Protein AF-A0A6B3I0Q2-F1 (afdb_monomer_lite)

Radius of gyration: 14.6 Å; chains: 1; bounding box: 36×31×38 Å

Structure (mmCIF, N/CA/C/O backbone):
data_AF-A0A6B3I0Q2-F1
#
_entry.id   AF-A0A6B3I0Q2-F1
#
loop_
_atom_site.group_PDB
_atom_site.id
_atom_site.type_symbol
_atom_site.label_atom_id
_atom_site.label_alt_id
_atom_site.label_comp_id
_atom_site.label_asym_id
_atom_site.label_entity_id
_atom_site.label_seq_id
_atom_site.pdbx_PDB_ins_code
_atom_site.Cartn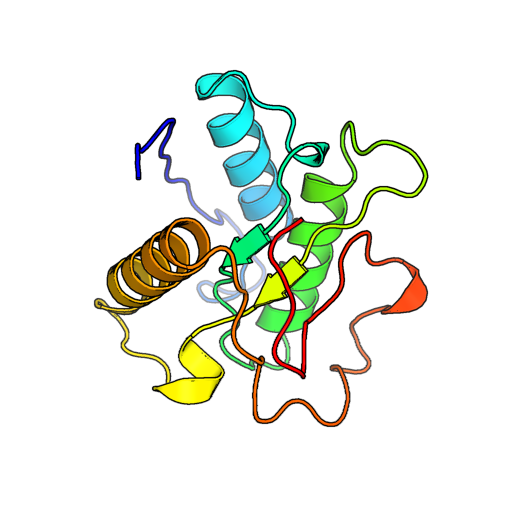_x
_atom_site.Cartn_y
_atom_site.Cartn_z
_atom_site.occupancy
_atom_site.B_iso_or_equiv
_atom_site.auth_seq_id
_atom_site.auth_comp_id
_atom_site.auth_asym_id
_atom_site.auth_atom_id
_atom_site.pdbx_PDB_model_num
ATOM 1 N N . ALA A 1 1 ? -17.294 -6.809 7.064 1.00 92.94 1 ALA A N 1
ATOM 2 C CA . ALA A 1 1 ? -16.770 -5.480 6.667 1.00 92.94 1 ALA A CA 1
ATOM 3 C C . ALA A 1 1 ? -17.781 -4.766 5.772 1.00 92.94 1 ALA A C 1
ATOM 5 O O . ALA A 1 1 ? -18.680 -5.427 5.264 1.00 92.94 1 ALA A O 1
ATOM 6 N N . VAL A 1 2 ? -17.640 -3.451 5.580 1.00 97.88 2 VAL A N 1
ATOM 7 C CA . VAL A 1 2 ? -18.492 -2.630 4.700 1.00 97.88 2 VAL A CA 1
ATOM 8 C C . VAL A 1 2 ? -17.598 -1.910 3.690 1.00 97.88 2 VAL A C 1
ATOM 10 O O . VAL A 1 2 ? -16.549 -1.397 4.072 1.00 97.88 2 VAL A O 1
ATOM 13 N N . ILE A 1 3 ? -17.998 -1.875 2.417 1.00 97.94 3 ILE A N 1
ATOM 14 C CA . ILE A 1 3 ? -17.309 -1.092 1.382 1.00 97.94 3 ILE A CA 1
ATOM 15 C C . ILE A 1 3 ? -17.882 0.327 1.414 1.00 97.94 3 ILE A C 1
ATOM 17 O O . ILE A 1 3 ? -19.045 0.523 1.075 1.00 97.94 3 ILE A O 1
ATOM 21 N N . LEU A 1 4 ? -17.073 1.300 1.839 1.00 97.94 4 LEU A N 1
ATOM 22 C CA . LEU A 1 4 ? -17.482 2.711 1.937 1.00 97.94 4 LEU A CA 1
ATOM 23 C C . LEU A 1 4 ? -17.296 3.483 0.622 1.00 97.94 4 LEU A C 1
ATOM 25 O O . LEU A 1 4 ? -17.959 4.487 0.400 1.00 97.94 4 LEU A O 1
ATOM 29 N N . GLY A 1 5 ? -16.415 3.005 -0.258 1.00 97.62 5 GLY A N 1
ATOM 30 C CA . GLY A 1 5 ? -16.153 3.604 -1.561 1.00 97.62 5 GLY A CA 1
ATOM 31 C C . GLY A 1 5 ? -15.294 2.691 -2.429 1.00 97.62 5 GLY A C 1
ATOM 32 O O . GLY A 1 5 ? -14.594 1.810 -1.929 1.00 97.62 5 GLY A O 1
ATOM 33 N N . SER A 1 6 ? -15.361 2.891 -3.741 1.00 98.19 6 SER A N 1
ATOM 34 C CA . SER A 1 6 ? -14.519 2.198 -4.717 1.00 98.19 6 SER A CA 1
ATOM 35 C C . SER A 1 6 ? -14.291 3.103 -5.920 1.00 98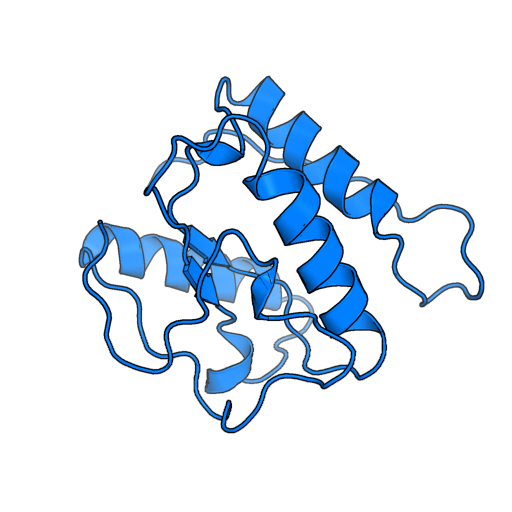.19 6 SER A C 1
ATOM 37 O O . SER A 1 6 ? -15.103 3.980 -6.205 1.00 98.19 6 SER A O 1
ATOM 39 N N . GLY A 1 7 ? -13.197 2.895 -6.641 1.00 98.25 7 GLY A N 1
ATOM 40 C CA . GLY A 1 7 ? -12.920 3.673 -7.834 1.00 98.25 7 GLY A CA 1
ATOM 41 C C . GLY A 1 7 ? -11.844 3.037 -8.687 1.00 98.25 7 GLY A C 1
ATOM 42 O O . GLY A 1 7 ? -11.047 2.228 -8.220 1.00 98.25 7 GLY A O 1
ATOM 43 N N . VAL A 1 8 ? -11.825 3.453 -9.947 1.00 98.56 8 VAL A N 1
ATOM 44 C CA . VAL A 1 8 ? -10.807 3.101 -10.934 1.00 98.56 8 VAL A CA 1
ATOM 45 C C . VAL A 1 8 ? -10.350 4.367 -11.655 1.00 98.56 8 VAL A C 1
ATOM 47 O O . VAL A 1 8 ? -11.079 5.364 -11.700 1.00 98.56 8 VAL A O 1
ATOM 50 N N . ASN A 1 9 ? -9.138 4.347 -12.195 1.00 98.50 9 ASN A N 1
ATOM 51 C CA . ASN A 1 9 ? -8.630 5.333 -13.145 1.00 98.50 9 ASN A CA 1
ATOM 52 C C . ASN A 1 9 ? -7.575 4.671 -14.052 1.00 98.50 9 ASN A C 1
ATOM 54 O O . ASN A 1 9 ? -7.539 3.446 -14.154 1.00 98.50 9 ASN A O 1
ATOM 58 N N . GLN A 1 10 ? -6.775 5.475 -14.752 1.00 98.06 10 GLN A N 1
ATOM 59 C CA . GLN A 1 10 ? -5.740 5.009 -15.668 1.00 98.06 10 GLN A CA 1
ATOM 60 C C . GLN A 1 10 ? -4.441 5.789 -15.478 1.00 98.06 10 GLN A C 1
ATOM 62 O O . GLN A 1 10 ? -4.478 6.974 -15.142 1.00 98.06 10 GLN A O 1
ATOM 67 N N . ASP A 1 11 ? -3.315 5.131 -15.757 1.00 97.94 11 ASP A N 1
ATOM 68 C CA . ASP A 1 11 ? -1.978 5.729 -15.656 1.00 97.94 11 ASP A CA 1
ATOM 69 C C . ASP A 1 11 ? -1.745 6.835 -16.701 1.00 97.94 11 ASP A C 1
ATOM 71 O O . ASP A 1 11 ? -0.956 7.757 -16.478 1.00 97.94 11 ASP A O 1
ATOM 75 N N . GLY A 1 12 ? -2.465 6.785 -17.826 1.00 96.75 12 GLY A N 1
ATOM 76 C CA . GLY A 1 12 ? -2.346 7.762 -18.905 1.00 96.75 12 GLY A CA 1
ATOM 77 C C . GLY A 1 12 ? -1.035 7.611 -19.679 1.00 96.75 12 GLY A C 1
ATOM 78 O O . GLY A 1 12 ? -0.628 6.501 -20.011 1.00 96.75 12 GLY A O 1
ATOM 79 N N . HIS A 1 13 ? -0.395 8.733 -20.017 1.00 95.94 13 HIS A N 1
ATOM 80 C CA . HIS A 1 13 ? 0.888 8.723 -20.719 1.00 95.94 13 HIS A CA 1
ATOM 81 C C . HIS A 1 13 ? 2.051 8.609 -19.726 1.00 95.94 13 HIS A C 1
ATOM 83 O O . HIS A 1 13 ? 2.247 9.492 -18.893 1.00 95.94 13 HIS A O 1
ATOM 89 N N . THR A 1 14 ? 2.839 7.543 -19.847 1.00 94.56 14 THR A N 1
ATOM 90 C CA . THR A 1 14 ? 4.047 7.289 -19.051 1.00 94.56 14 THR A CA 1
ATOM 91 C C . THR A 1 14 ? 5.218 6.921 -19.972 1.00 94.56 14 THR A C 1
ATOM 93 O O . THR A 1 14 ? 5.044 6.747 -21.179 1.00 94.56 14 THR A O 1
ATOM 96 N N . ASN A 1 15 ? 6.428 6.773 -19.419 1.00 90.25 15 ASN A N 1
ATOM 97 C CA . ASN A 1 15 ? 7.648 6.440 -20.180 1.00 90.25 15 ASN A CA 1
ATOM 98 C C . ASN A 1 15 ? 7.655 5.023 -20.799 1.00 90.25 15 ASN A C 1
ATOM 100 O O . ASN A 1 15 ? 8.646 4.605 -21.393 1.00 90.25 15 ASN A O 1
ATOM 104 N N . GLY A 1 16 ? 6.568 4.271 -20.654 1.00 93.31 16 GLY A N 1
ATOM 105 C CA . GLY A 1 16 ? 6.328 2.987 -21.295 1.00 93.31 16 GLY A CA 1
ATOM 106 C C . GLY A 1 16 ? 4.970 2.459 -20.852 1.00 93.31 16 GLY A C 1
ATOM 107 O O . GLY A 1 16 ? 4.590 2.670 -19.710 1.00 93.31 16 GLY A O 1
ATOM 108 N N . ILE A 1 17 ? 4.243 1.754 -21.721 1.00 93.94 17 ILE A N 1
ATOM 109 C CA . ILE A 1 17 ? 2.840 1.364 -21.465 1.00 93.94 17 ILE A CA 1
ATOM 110 C C . ILE A 1 17 ? 2.621 0.572 -20.159 1.00 93.94 17 ILE A C 1
ATOM 112 O O . ILE A 1 17 ? 1.523 0.574 -19.619 1.00 93.94 17 ILE A O 1
ATOM 116 N N . THR A 1 18 ? 3.659 -0.088 -19.638 1.00 93.06 18 THR A N 1
ATOM 117 C CA . THR A 1 18 ? 3.627 -0.856 -18.382 1.00 93.06 18 THR A CA 1
ATOM 118 C C . THR A 1 18 ? 4.267 -0.129 -17.194 1.00 93.06 18 THR A C 1
ATOM 120 O O . 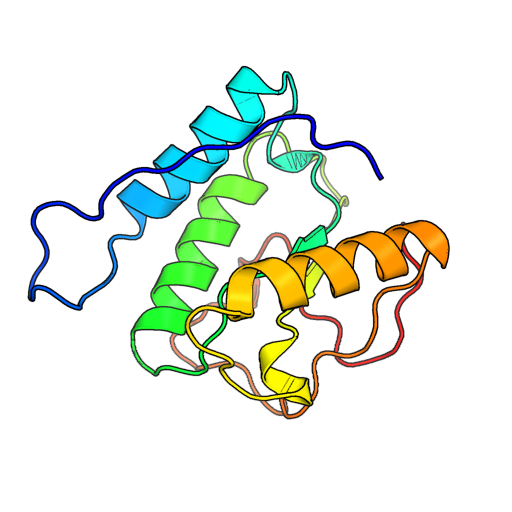THR A 1 18 ? 4.405 -0.719 -16.125 1.00 93.06 18 THR A O 1
ATOM 123 N N . VAL A 1 19 ? 4.743 1.106 -17.375 1.00 94.50 19 VAL A N 1
ATOM 124 C CA . VAL A 1 19 ? 5.367 1.902 -16.311 1.00 94.50 19 VAL A CA 1
ATOM 125 C C . VAL A 1 19 ? 4.258 2.593 -15.513 1.00 94.50 19 VAL A C 1
ATOM 127 O O . VAL A 1 19 ? 3.517 3.379 -16.109 1.00 94.50 19 VAL A O 1
ATOM 130 N N . PRO A 1 20 ? 4.147 2.343 -14.194 1.00 96.75 20 PRO A N 1
ATOM 131 C CA . PRO A 1 20 ? 3.066 2.888 -13.377 1.00 96.75 20 PRO A CA 1
ATOM 132 C C . PRO A 1 20 ? 3.202 4.400 -13.165 1.00 96.75 20 PRO A C 1
ATOM 134 O O . PRO A 1 20 ? 4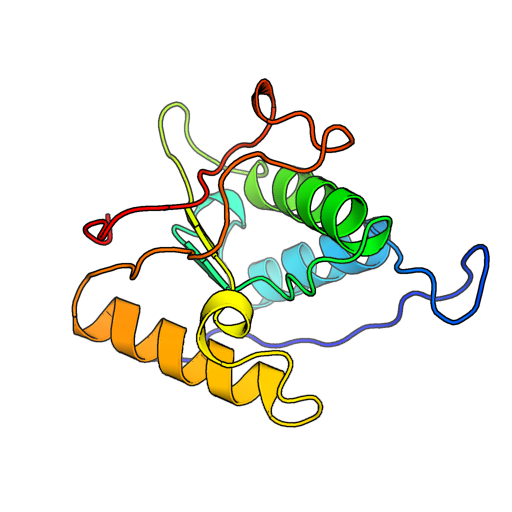.314 4.936 -13.136 1.00 96.75 20 PRO A O 1
ATOM 137 N N . ASN A 1 21 ? 2.074 5.086 -12.955 1.00 98.00 21 ASN A N 1
ATOM 138 C CA . ASN A 1 21 ? 2.046 6.525 -12.703 1.00 98.00 21 ASN A CA 1
ATOM 139 C C . ASN A 1 21 ? 1.758 6.838 -11.215 1.00 98.00 21 ASN A C 1
ATOM 141 O O . ASN A 1 21 ? 0.627 6.657 -10.750 1.00 98.00 21 ASN A O 1
ATOM 145 N N . PRO A 1 22 ? 2.729 7.377 -10.448 1.00 97.50 22 PRO A N 1
ATOM 146 C CA . PRO A 1 22 ? 2.526 7.674 -9.028 1.00 97.50 22 PRO A CA 1
ATOM 147 C C . PRO A 1 22 ? 1.436 8.728 -8.780 1.00 97.50 22 PRO A C 1
ATOM 149 O O . PRO A 1 22 ? 0.773 8.701 -7.740 1.00 97.50 22 PRO A O 1
ATOM 152 N N . ASP A 1 23 ? 1.240 9.680 -9.695 1.00 98.31 23 ASP A N 1
ATOM 153 C CA . ASP A 1 23 ? 0.238 10.740 -9.537 1.00 98.31 23 ASP A CA 1
ATOM 154 C C . ASP A 1 23 ? -1.174 10.217 -9.813 1.00 98.31 23 ASP A C 1
ATOM 156 O O . ASP A 1 23 ? -2.116 10.597 -9.111 1.00 98.31 23 ASP A O 1
ATOM 160 N N . ALA A 1 24 ? -1.316 9.277 -10.754 1.00 98.50 24 ALA A N 1
ATOM 161 C CA . ALA A 1 24 ? -2.573 8.568 -10.977 1.00 98.50 24 ALA A CA 1
ATOM 162 C C . ALA A 1 24 ? -2.981 7.760 -9.733 1.00 98.50 24 ALA A C 1
ATOM 164 O O . ALA A 1 24 ? -4.138 7.838 -9.313 1.00 98.50 24 ALA A O 1
ATOM 165 N N . GLN A 1 25 ? -2.038 7.068 -9.085 1.00 98.62 25 GLN A N 1
ATOM 166 C CA . GLN A 1 25 ? -2.299 6.333 -7.841 1.00 98.62 25 GLN A CA 1
ATOM 167 C C . GLN A 1 25 ? -2.727 7.262 -6.693 1.00 98.62 25 GLN A C 1
ATOM 169 O O . GLN A 1 25 ? -3.736 7.012 -6.031 1.00 98.62 25 GLN A O 1
ATOM 174 N N . VAL A 1 26 ? -2.013 8.376 -6.479 1.00 98.62 26 VAL A N 1
ATOM 175 C CA . VAL A 1 26 ? -2.380 9.368 -5.447 1.00 98.62 26 VAL A CA 1
ATOM 176 C C . VAL A 1 26 ? -3.762 9.958 -5.713 1.00 98.62 26 VAL A C 1
ATOM 178 O O . VAL A 1 26 ? -4.564 10.088 -4.786 1.00 98.62 26 VAL A O 1
ATOM 181 N N . SER A 1 27 ? -4.043 10.316 -6.968 1.00 98.44 27 SER A N 1
ATOM 182 C CA . SER A 1 27 ? -5.336 10.859 -7.383 1.00 98.44 27 SER A CA 1
ATOM 183 C C . SER A 1 27 ? -6.469 9.871 -7.108 1.00 98.44 27 SER A C 1
ATOM 185 O O . SER A 1 27 ? -7.481 10.252 -6.517 1.00 98.44 27 SER A O 1
ATOM 187 N N . LEU A 1 28 ? -6.270 8.589 -7.440 1.00 98.75 28 LEU A N 1
ATOM 188 C CA . LEU A 1 28 ? -7.252 7.542 -7.180 1.00 98.75 28 LEU A CA 1
ATOM 189 C C . LEU A 1 28 ? -7.555 7.412 -5.686 1.00 98.75 28 LEU A C 1
ATOM 191 O O . LEU A 1 28 ? -8.720 7.480 -5.297 1.00 98.75 28 LEU A O 1
ATOM 195 N N . ILE A 1 29 ? -6.519 7.278 -4.851 1.00 98.44 29 ILE A N 1
ATOM 196 C CA . ILE A 1 29 ? -6.679 7.108 -3.400 1.00 98.44 29 ILE A CA 1
ATOM 197 C C . ILE A 1 29 ? -7.414 8.309 -2.802 1.00 98.44 29 ILE A C 1
ATOM 199 O O . ILE A 1 29 ? -8.381 8.135 -2.062 1.00 98.44 29 ILE A O 1
ATOM 203 N N . ARG A 1 30 ? -6.993 9.534 -3.144 1.00 97.94 30 ARG A N 1
ATOM 204 C CA . ARG A 1 30 ? -7.617 10.763 -2.633 1.00 97.94 30 ARG A CA 1
ATOM 205 C C . ARG A 1 30 ? -9.073 10.884 -3.060 1.00 97.94 30 ARG A C 1
ATOM 207 O O . ARG A 1 30 ? -9.907 11.211 -2.222 1.00 97.94 30 ARG A O 1
ATOM 214 N N . ARG A 1 31 ? -9.378 10.602 -4.330 1.00 98.44 31 ARG A N 1
ATOM 215 C CA . ARG A 1 31 ? -10.743 10.665 -4.859 1.00 98.44 31 ARG A CA 1
ATOM 216 C C . ARG A 1 31 ? -11.658 9.663 -4.157 1.00 98.44 31 ARG A C 1
ATOM 218 O O . ARG A 1 31 ? -12.700 10.068 -3.658 1.00 98.44 31 ARG A O 1
ATOM 225 N N . VAL A 1 32 ? -11.248 8.396 -4.054 1.00 98.62 32 VAL A N 1
ATOM 226 C CA . VAL A 1 32 ? -12.053 7.348 -3.400 1.00 98.62 32 VAL A CA 1
ATOM 227 C C . VAL A 1 32 ? -12.261 7.650 -1.914 1.00 98.62 32 VAL A C 1
ATOM 229 O O . VAL A 1 32 ? -13.367 7.482 -1.409 1.00 98.62 32 VAL A O 1
ATOM 232 N N . CYS A 1 33 ? -11.234 8.143 -1.214 1.00 98.25 33 CYS A N 1
ATOM 233 C CA . CYS A 1 33 ? -11.371 8.553 0.186 1.00 98.25 33 CYS A CA 1
ATOM 234 C C . CYS A 1 33 ? -12.346 9.732 0.342 1.00 98.25 33 CYS A C 1
ATOM 236 O O . CYS A 1 33 ? -13.212 9.691 1.211 1.00 98.25 33 CYS A O 1
ATOM 238 N N . ALA A 1 34 ? -12.251 10.749 -0.522 1.00 97.81 34 ALA A N 1
ATOM 239 C CA . ALA A 1 34 ? -13.151 11.899 -0.497 1.00 97.81 34 ALA A CA 1
ATOM 240 C C . ALA A 1 34 ? -14.611 11.504 -0.781 1.00 97.81 34 ALA A C 1
ATOM 242 O O . ALA A 1 34 ? -15.504 11.933 -0.055 1.00 97.81 34 ALA A O 1
ATOM 243 N N . GLU A 1 35 ? -14.853 10.653 -1.784 1.00 98.12 35 GLU A N 1
ATOM 244 C CA . GLU A 1 35 ? -16.183 10.105 -2.100 1.00 98.12 35 GLU A CA 1
ATOM 245 C C . GLU A 1 35 ? -16.754 9.268 -0.941 1.00 98.12 35 GLU A C 1
ATOM 247 O O . GLU A 1 35 ? -17.958 9.295 -0.701 1.00 98.12 35 GLU A O 1
ATOM 252 N N . ALA A 1 36 ? -15.892 8.577 -0.186 1.00 98.00 36 ALA A N 1
ATOM 253 C CA . ALA A 1 36 ? -16.262 7.828 1.015 1.00 98.00 36 ALA A CA 1
ATOM 254 C C . ALA A 1 36 ? -16.392 8.697 2.286 1.00 98.00 36 ALA A C 1
ATOM 256 O O . ALA A 1 36 ? -16.763 8.177 3.338 1.00 98.00 36 ALA A O 1
ATOM 257 N N . GLY A 1 37 ? -16.072 9.997 2.225 1.00 97.12 37 GLY A N 1
ATOM 258 C CA . GLY A 1 37 ? -16.103 10.903 3.379 1.00 97.12 37 GLY A CA 1
ATOM 259 C C . GLY A 1 37 ? -15.003 10.653 4.421 1.00 97.12 37 GLY A C 1
ATOM 260 O O . GLY A 1 37 ? -15.203 10.946 5.598 1.00 97.12 37 GLY A O 1
ATOM 261 N N . ILE A 1 38 ? -13.855 10.102 4.014 1.00 96.31 38 ILE A N 1
ATOM 262 C CA . ILE A 1 38 ? -12.733 9.726 4.892 1.00 96.31 38 ILE A CA 1
ATOM 263 C C . ILE A 1 38 ? -11.482 10.515 4.491 1.00 96.31 38 ILE A C 1
ATOM 265 O O . ILE A 1 38 ? -11.205 10.685 3.303 1.00 96.31 38 ILE A O 1
ATOM 269 N N . ALA A 1 39 ? -10.677 10.973 5.455 1.00 96.06 39 ALA A N 1
ATOM 270 C CA . ALA A 1 39 ? -9.356 11.508 5.136 1.00 96.06 39 ALA A CA 1
ATOM 271 C C . ALA A 1 39 ? -8.353 10.354 4.926 1.00 96.06 39 ALA A C 1
ATOM 273 O O . ALA A 1 39 ? -8.300 9.444 5.753 1.00 96.06 39 ALA A O 1
ATOM 274 N N . PRO A 1 40 ? -7.488 10.379 3.892 1.00 96.81 40 PRO A N 1
ATOM 275 C CA . PRO A 1 40 ? -6.476 9.333 3.693 1.00 96.81 40 PRO A CA 1
ATOM 276 C C . PRO A 1 40 ? -5.578 9.075 4.919 1.00 96.81 40 PRO A C 1
ATOM 278 O O . PRO A 1 40 ? -5.124 7.954 5.146 1.00 96.81 40 PRO A O 1
ATOM 281 N N . GLY A 1 41 ? -5.329 10.106 5.729 1.00 96.56 41 GLY A N 1
ATOM 282 C CA . GLY A 1 41 ? -4.575 10.025 6.978 1.00 96.56 41 GLY A CA 1
ATOM 283 C C . GLY A 1 41 ? -5.260 9.259 8.111 1.00 96.56 41 GLY A C 1
ATOM 284 O O . GLY A 1 41 ? -4.564 8.830 9.030 1.00 96.56 41 GLY A O 1
ATOM 285 N N . ASP A 1 42 ? -6.575 9.039 8.033 1.00 95.75 42 ASP A N 1
ATOM 286 C CA . ASP A 1 42 ? -7.334 8.231 8.996 1.00 95.75 42 ASP A CA 1
ATOM 287 C C . ASP A 1 42 ? -7.227 6.725 8.705 1.00 95.75 42 ASP A C 1
ATOM 289 O O . ASP A 1 42 ? -7.557 5.899 9.557 1.00 95.75 42 ASP A O 1
ATOM 293 N N . LEU A 1 43 ? -6.731 6.338 7.522 1.00 96.88 43 LEU A N 1
ATOM 294 C CA . LEU A 1 43 ? -6.506 4.933 7.192 1.00 96.88 43 LEU A CA 1
ATOM 295 C C . LEU A 1 43 ? -5.414 4.352 8.100 1.00 96.88 43 LEU A C 1
ATOM 297 O O . LEU A 1 43 ? -4.289 4.864 8.158 1.00 96.88 43 LEU A O 1
ATOM 301 N N . GLN A 1 44 ? -5.759 3.269 8.797 1.00 97.06 44 GLN A N 1
ATOM 302 C CA . GLN A 1 44 ? -4.870 2.537 9.707 1.00 97.06 44 GLN A CA 1
ATOM 303 C C . GLN A 1 44 ? -4.082 1.429 8.995 1.00 97.06 44 GLN A C 1
ATOM 305 O O . GLN A 1 44 ? -3.001 1.055 9.446 1.00 97.06 44 GLN A O 1
ATOM 310 N N . TYR A 1 45 ? -4.609 0.910 7.886 1.00 98.25 45 TYR A N 1
ATOM 311 C CA . TYR A 1 45 ? -4.011 -0.173 7.112 1.00 98.25 45 TYR A CA 1
ATOM 312 C C . TYR A 1 45 ? -4.246 0.034 5.616 1.00 98.25 45 TYR A C 1
ATOM 314 O O . TYR A 1 45 ? -5.331 0.460 5.218 1.00 98.25 45 TYR A O 1
ATOM 322 N N . MET A 1 46 ? -3.254 -0.317 4.803 1.00 98.19 46 MET A N 1
ATOM 323 C CA . MET A 1 46 ? -3.372 -0.438 3.355 1.00 98.19 46 MET A CA 1
ATOM 324 C C . MET A 1 46 ? -2.853 -1.806 2.912 1.00 98.19 46 MET A C 1
ATOM 326 O O . MET A 1 46 ? -1.701 -2.164 3.162 1.00 98.19 46 MET A O 1
ATOM 330 N N . GLU A 1 47 ? -3.702 -2.543 2.207 1.00 98.69 47 GLU A N 1
ATOM 331 C CA . GLU A 1 47 ? -3.290 -3.710 1.436 1.00 98.69 47 GLU A CA 1
ATOM 332 C C . GLU A 1 47 ? -2.814 -3.227 0.060 1.00 98.69 47 GLU A C 1
ATOM 334 O O . GLU A 1 47 ? -3.617 -2.881 -0.806 1.00 98.69 47 GLU A O 1
ATOM 339 N N . ALA A 1 48 ? -1.498 -3.133 -0.104 1.00 98.56 48 ALA A N 1
ATOM 340 C CA . ALA A 1 48 ? -0.839 -2.644 -1.306 1.00 98.56 48 ALA A CA 1
ATOM 341 C C . ALA A 1 48 ? -0.917 -3.648 -2.466 1.00 98.56 48 ALA A C 1
ATOM 343 O O . ALA A 1 48 ? -1.136 -4.852 -2.289 1.00 98.56 48 ALA A O 1
ATOM 344 N N . HIS A 1 49 ? -0.658 -3.155 -3.676 1.00 98.44 49 HIS A N 1
ATOM 345 C CA . HIS A 1 49 ? -0.400 -3.999 -4.827 1.00 98.44 49 HIS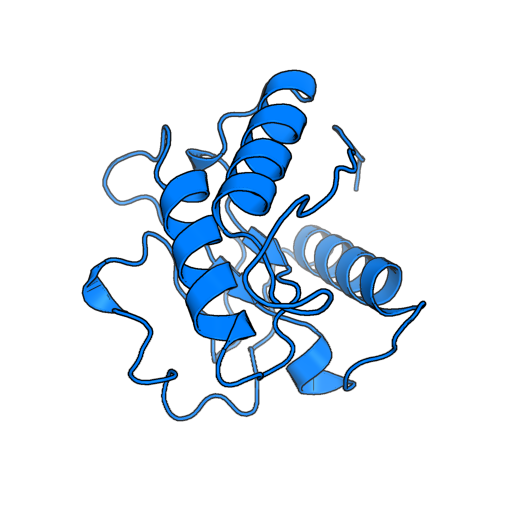 A CA 1
ATOM 346 C C . HIS A 1 49 ? 0.876 -4.822 -4.609 1.00 98.44 49 HIS A C 1
ATOM 348 O O . HIS A 1 49 ? 0.795 -6.045 -4.701 1.00 98.44 49 HIS A O 1
ATOM 354 N N . GLY A 1 50 ? 2.003 -4.197 -4.258 1.00 96.69 50 GLY A N 1
ATOM 355 C CA . GLY A 1 50 ? 3.220 -4.828 -3.736 1.00 96.69 50 GLY A CA 1
ATOM 356 C C . GLY A 1 50 ? 3.651 -6.079 -4.499 1.00 96.69 50 GLY A C 1
ATOM 357 O O . GLY A 1 50 ? 3.538 -7.187 -3.969 1.00 96.69 50 GLY A O 1
ATOM 358 N N . THR A 1 51 ? 4.088 -5.911 -5.749 1.00 95.31 51 THR A N 1
ATOM 359 C CA . THR A 1 51 ? 4.490 -7.012 -6.644 1.00 95.31 51 THR A CA 1
ATOM 360 C C . THR A 1 51 ? 5.975 -7.352 -6.577 1.00 95.31 51 THR A C 1
ATOM 362 O O . THR A 1 51 ? 6.416 -8.243 -7.302 1.00 95.31 51 THR A O 1
ATOM 365 N N . SER A 1 52 ? 6.741 -6.689 -5.704 1.00 92.81 52 SER A N 1
ATOM 366 C CA . SER A 1 52 ? 8.184 -6.905 -5.546 1.00 92.81 52 SER A CA 1
ATOM 367 C C . SER A 1 52 ? 8.971 -6.572 -6.812 1.00 92.81 52 SER A C 1
ATOM 369 O O . SER A 1 52 ? 9.955 -7.231 -7.146 1.00 92.81 52 SER A O 1
ATOM 371 N N . THR A 1 53 ? 8.543 -5.529 -7.531 1.00 94.81 53 THR A N 1
ATOM 372 C CA . THR A 1 53 ? 9.223 -5.087 -8.755 1.00 94.81 53 THR A CA 1
ATOM 373 C C . THR A 1 53 ? 10.210 -3.953 -8.457 1.00 94.81 53 THR A C 1
ATOM 375 O O . THR A 1 53 ? 9.886 -3.049 -7.685 1.00 94.81 53 THR A O 1
ATOM 378 N N . PRO A 1 54 ? 11.399 -3.922 -9.096 1.00 93.19 54 PRO A N 1
ATOM 379 C CA . PRO A 1 54 ? 12.402 -2.888 -8.824 1.00 93.19 54 PRO A CA 1
ATOM 380 C C . PRO A 1 54 ? 11.923 -1.456 -9.090 1.00 93.19 54 PRO A C 1
ATOM 382 O O . PRO A 1 54 ? 12.392 -0.529 -8.436 1.00 93.19 54 PRO A O 1
ATOM 385 N N . VAL A 1 55 ? 11.005 -1.288 -10.049 1.00 94.12 55 VAL A N 1
ATOM 386 C CA . VAL A 1 55 ? 10.459 0.013 -10.468 1.00 94.12 55 VAL A CA 1
ATOM 387 C C . VAL A 1 55 ? 9.114 0.305 -9.802 1.00 94.12 55 VAL A C 1
ATOM 389 O O . VAL A 1 55 ? 8.894 1.423 -9.345 1.00 94.12 55 VAL A O 1
ATOM 392 N N . GLY A 1 56 ? 8.212 -0.679 -9.741 1.00 96.44 56 GLY A N 1
ATOM 393 C CA . GLY A 1 56 ? 6.855 -0.469 -9.241 1.00 96.44 56 GLY A CA 1
ATOM 394 C C . GLY A 1 56 ? 6.801 -0.242 -7.735 1.00 96.44 56 GLY A C 1
ATOM 395 O O . GLY A 1 56 ? 6.100 0.667 -7.302 1.00 96.44 56 GLY A O 1
ATOM 396 N N . ASP A 1 57 ? 7.575 -0.989 -6.942 1.00 96.94 57 ASP A N 1
ATOM 397 C CA . ASP A 1 57 ? 7.520 -0.882 -5.479 1.00 96.94 57 ASP A CA 1
ATOM 398 C C . ASP A 1 57 ? 7.953 0.509 -4.970 1.00 96.94 57 ASP A C 1
ATOM 400 O O . ASP A 1 57 ? 7.239 1.071 -4.137 1.00 96.94 57 ASP A O 1
ATOM 404 N N . PRO A 1 58 ? 9.044 1.136 -5.469 1.00 97.25 58 PRO A N 1
ATOM 405 C CA . PRO A 1 58 ? 9.363 2.517 -5.103 1.00 97.25 58 PRO A CA 1
ATOM 406 C C . PRO A 1 58 ? 8.285 3.529 -5.504 1.00 97.25 58 PRO A C 1
ATOM 408 O O . PRO A 1 58 ? 7.994 4.453 -4.742 1.00 97.25 58 PRO A O 1
ATOM 411 N N . ILE A 1 59 ? 7.668 3.346 -6.676 1.00 97.50 59 ILE A N 1
ATOM 412 C CA . ILE A 1 59 ? 6.593 4.216 -7.172 1.00 97.50 59 ILE A CA 1
ATOM 413 C C . ILE A 1 59 ? 5.358 4.111 -6.273 1.00 97.50 59 ILE A C 1
ATOM 415 O O . ILE A 1 59 ? 4.830 5.136 -5.837 1.00 97.50 59 ILE A O 1
ATOM 419 N N . GLU A 1 60 ? 4.926 2.890 -5.959 1.00 98.44 60 GLU A N 1
ATOM 420 C CA . GLU A 1 60 ? 3.776 2.646 -5.091 1.00 98.44 60 GLU A CA 1
ATOM 421 C C . GLU A 1 60 ? 4.041 3.136 -3.665 1.00 98.44 60 GLU A C 1
ATOM 423 O O . GLU A 1 60 ? 3.212 3.849 -3.100 1.00 98.44 60 GLU A O 1
ATOM 428 N N . ALA A 1 61 ? 5.213 2.841 -3.096 1.00 97.88 61 ALA A N 1
ATOM 429 C CA . ALA A 1 61 ? 5.573 3.296 -1.757 1.00 97.88 61 ALA A CA 1
ATOM 430 C C . ALA A 1 61 ? 5.539 4.831 -1.647 1.00 97.88 61 ALA A C 1
ATOM 432 O O . ALA A 1 61 ? 4.941 5.388 -0.722 1.00 97.88 61 ALA A O 1
ATOM 433 N N . GLY A 1 62 ? 6.109 5.534 -2.631 1.00 97.56 62 GLY A N 1
ATOM 434 C CA . GLY A 1 62 ? 6.052 6.993 -2.699 1.00 97.56 62 GLY A CA 1
ATOM 435 C C . GLY A 1 62 ? 4.627 7.530 -2.874 1.00 97.56 62 GLY A C 1
ATOM 436 O O . GLY A 1 62 ? 4.239 8.500 -2.217 1.00 97.56 62 GLY A O 1
ATOM 437 N N . ALA A 1 63 ? 3.809 6.898 -3.720 1.00 98.06 63 ALA A N 1
ATOM 438 C CA . ALA A 1 63 ? 2.410 7.279 -3.905 1.00 98.06 63 ALA A CA 1
ATOM 439 C C . ALA A 1 63 ? 1.593 7.101 -2.613 1.00 98.06 63 ALA A C 1
ATOM 441 O O . ALA A 1 63 ? 0.894 8.031 -2.196 1.00 98.06 63 ALA A O 1
ATOM 442 N N . LEU A 1 64 ? 1.738 5.962 -1.931 1.00 98.00 64 LEU A N 1
ATOM 443 C CA . LEU A 1 64 ? 1.109 5.701 -0.638 1.00 98.00 64 LEU A CA 1
ATOM 444 C C . LEU A 1 64 ? 1.567 6.706 0.418 1.00 98.00 64 LEU A C 1
ATOM 446 O O . LEU A 1 64 ? 0.725 7.247 1.129 1.00 98.00 64 LEU A O 1
ATOM 450 N N . ALA A 1 65 ? 2.860 7.032 0.489 1.00 97.06 65 ALA A N 1
ATOM 451 C CA . ALA A 1 65 ? 3.366 8.030 1.429 1.00 97.06 65 ALA A CA 1
ATOM 452 C C . ALA A 1 65 ? 2.711 9.405 1.207 1.00 97.06 65 ALA A C 1
ATOM 454 O O . ALA A 1 65 ? 2.190 10.009 2.148 1.00 97.06 65 ALA A O 1
ATOM 455 N N . ARG A 1 66 ? 2.640 9.872 -0.048 1.00 97.44 66 ARG A N 1
ATOM 456 C CA . ARG A 1 66 ? 2.000 11.155 -0.404 1.00 97.44 66 ARG A CA 1
ATOM 457 C C . ARG A 1 66 ? 0.492 11.176 -0.155 1.00 97.44 66 ARG A C 1
ATOM 459 O O . ARG A 1 66 ? -0.062 12.242 0.124 1.00 97.44 66 ARG A O 1
ATOM 466 N N . ALA A 1 67 ? -0.190 10.044 -0.310 1.00 97.56 67 ALA A N 1
ATOM 467 C CA . ALA A 1 67 ? -1.621 9.948 -0.049 1.00 97.56 67 ALA A CA 1
ATOM 468 C C . ALA A 1 67 ? -1.899 9.876 1.458 1.00 97.56 67 ALA A C 1
ATOM 470 O O . ALA A 1 67 ? -2.611 10.724 1.988 1.00 97.56 67 ALA A O 1
ATOM 471 N N . LEU A 1 68 ? -1.282 8.918 2.154 1.00 96.94 68 LEU A N 1
ATOM 472 C CA . LEU A 1 68 ? -1.529 8.610 3.563 1.00 96.94 68 LEU A CA 1
ATOM 473 C C . LEU A 1 68 ? -1.017 9.680 4.530 1.00 96.94 68 LEU A C 1
ATOM 475 O O . LEU A 1 68 ? -1.450 9.688 5.679 1.00 96.94 68 LEU A O 1
ATOM 479 N N . ALA A 1 69 ? -0.118 10.574 4.112 1.00 95.00 69 ALA A N 1
ATOM 480 C CA . ALA A 1 69 ? 0.292 11.718 4.928 1.00 95.00 69 ALA A CA 1
ATOM 481 C C . ALA A 1 69 ? -0.809 12.792 5.057 1.00 95.00 69 ALA A C 1
ATOM 483 O O . ALA A 1 69 ? -0.823 13.549 6.027 1.00 95.00 69 ALA A O 1
ATOM 484 N N . VAL A 1 70 ? -1.747 12.873 4.104 1.00 95.00 70 VAL A N 1
ATOM 485 C CA . VAL A 1 70 ? -2.768 13.934 4.075 1.00 95.00 70 VAL A CA 1
ATOM 486 C C . VAL A 1 70 ? -3.774 13.747 5.208 1.00 95.00 70 VAL A C 1
ATOM 488 O O . VAL A 1 70 ? -4.543 12.790 5.211 1.00 95.00 70 VAL A O 1
ATOM 491 N N . GLY A 1 71 ? -3.794 14.689 6.154 1.00 93.62 71 GLY A N 1
ATOM 492 C CA . GLY A 1 71 ? -4.700 14.661 7.308 1.00 93.62 71 GLY A CA 1
ATOM 493 C C . GLY A 1 71 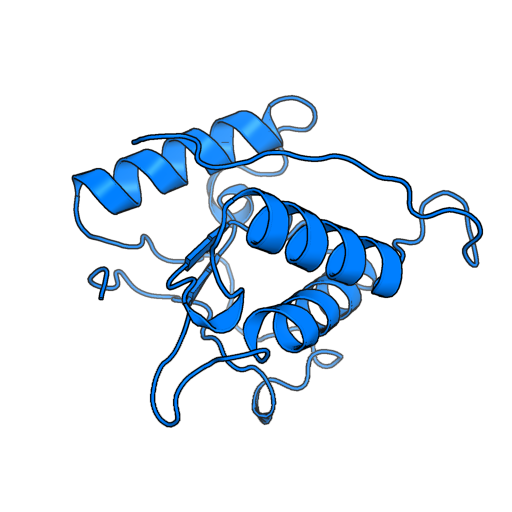? -4.256 13.728 8.438 1.00 93.62 71 GLY A C 1
ATOM 494 O O . GLY A 1 71 ? -4.978 13.584 9.422 1.00 93.62 71 GLY A O 1
ATOM 495 N N . ARG A 1 72 ? -3.073 13.105 8.338 1.00 94.81 72 ARG A N 1
ATOM 496 C CA . ARG A 1 72 ? -2.571 12.204 9.382 1.00 94.81 72 ARG A CA 1
ATOM 497 C C . ARG A 1 72 ? -2.146 12.995 10.616 1.00 94.81 72 ARG A C 1
ATOM 499 O O . ARG A 1 72 ? -1.353 13.930 10.529 1.00 94.81 72 ARG A O 1
ATOM 506 N N . LYS A 1 73 ? -2.662 12.597 11.780 1.00 93.31 73 LYS A N 1
ATOM 507 C CA . LYS A 1 73 ? -2.335 13.229 13.066 1.00 93.31 73 LYS A CA 1
ATOM 508 C C . LYS A 1 73 ? -0.880 12.939 13.470 1.00 93.31 73 LYS A C 1
ATOM 510 O O . LYS A 1 73 ? -0.411 11.821 13.247 1.00 93.31 73 LYS A O 1
ATOM 515 N N . PRO A 1 74 ? -0.178 13.886 14.120 1.00 89.12 74 PRO A N 1
ATOM 516 C CA . PRO A 1 74 ? 1.146 13.631 14.681 1.00 89.12 74 PRO A CA 1
ATOM 517 C C . PRO A 1 74 ? 1.143 12.407 15.606 1.00 89.12 74 PRO A C 1
ATOM 519 O O . PRO A 1 74 ? 0.263 12.265 16.452 1.00 89.12 74 PRO A O 1
ATOM 522 N N . GLY A 1 75 ? 2.113 11.510 15.425 1.00 84.69 75 GLY A N 1
ATOM 523 C CA . GLY A 1 75 ? 2.234 10.272 16.203 1.00 84.69 75 GLY A CA 1
ATOM 524 C C . GLY A 1 75 ? 1.322 9.120 15.758 1.00 84.69 75 GLY A C 1
ATOM 525 O O . GLY A 1 75 ? 1.571 7.985 16.156 1.00 84.69 75 GLY A O 1
ATOM 526 N N . ALA A 1 76 ? 0.321 9.360 14.904 1.00 89.38 76 ALA A N 1
ATOM 527 C CA . ALA A 1 76 ? -0.468 8.286 14.308 1.00 89.38 76 ALA A CA 1
ATOM 528 C C . ALA A 1 76 ? 0.321 7.603 13.183 1.00 89.38 76 ALA A C 1
ATOM 530 O O . ALA A 1 76 ? 0.955 8.268 12.363 1.00 89.38 76 ALA A O 1
ATOM 531 N N . ARG A 1 77 ? 0.243 6.272 13.108 1.00 86.12 77 ARG A N 1
ATOM 532 C CA . ARG A 1 77 ? 0.909 5.466 12.077 1.00 86.12 77 ARG A CA 1
ATOM 533 C C . ARG A 1 77 ? -0.099 4.585 11.354 1.00 86.12 77 ARG A C 1
ATOM 535 O O . ARG A 1 77 ? -1.059 4.120 11.961 1.00 86.12 77 ARG A O 1
ATOM 542 N N . ALA A 1 78 ? 0.116 4.396 10.057 1.00 96.00 78 ALA A N 1
ATOM 543 C CA . ALA A 1 78 ? -0.557 3.358 9.286 1.00 96.00 78 ALA A CA 1
ATOM 544 C C . ALA A 1 78 ? 0.354 2.143 9.128 1.00 96.00 78 ALA A C 1
ATOM 546 O O . ALA A 1 78 ? 1.566 2.226 9.323 1.00 96.00 78 ALA A O 1
ATOM 547 N N . TYR A 1 79 ? -0.235 1.036 8.710 1.00 98.19 79 TYR A N 1
ATOM 548 C CA . TYR A 1 79 ? 0.482 -0.160 8.308 1.00 98.19 79 TYR A CA 1
ATOM 549 C C . TYR A 1 79 ? 0.237 -0.443 6.826 1.00 98.19 79 TYR A C 1
ATOM 551 O O . TYR A 1 79 ? -0.869 -0.244 6.329 1.00 98.19 79 TYR A O 1
ATOM 559 N N . VAL A 1 80 ? 1.254 -0.917 6.116 1.00 98.25 80 VAL A N 1
ATOM 560 C CA . VAL A 1 80 ? 1.157 -1.313 4.706 1.00 98.25 80 VAL A CA 1
ATOM 561 C C . VAL A 1 80 ? 1.647 -2.745 4.561 1.00 98.25 80 VAL A C 1
ATOM 563 O O . VAL A 1 80 ? 2.705 -3.095 5.074 1.00 98.25 80 VAL A O 1
ATOM 566 N N . GLY A 1 81 ? 0.888 -3.590 3.870 1.00 98.19 81 GLY A N 1
ATOM 567 C CA . GLY A 1 81 ? 1.310 -4.954 3.558 1.00 98.19 81 GLY A CA 1
ATOM 568 C C . GLY A 1 81 ? 0.781 -5.431 2.211 1.00 98.19 81 GLY A C 1
ATOM 569 O O . GLY A 1 81 ? 0.029 -4.727 1.557 1.00 98.19 81 GLY A O 1
ATOM 570 N N . SER A 1 82 ? 1.176 -6.637 1.805 1.00 98.62 82 SER A N 1
ATOM 571 C CA . SER A 1 82 ? 0.720 -7.300 0.583 1.00 98.62 82 SER A CA 1
ATOM 572 C C . SER A 1 82 ? 0.629 -8.802 0.833 1.00 98.62 82 SER A C 1
ATOM 574 O O . SER A 1 82 ? 1.577 -9.435 1.305 1.00 98.62 82 SER A O 1
ATOM 576 N N . VAL A 1 83 ? -0.530 -9.384 0.535 1.00 98.62 83 VAL A N 1
ATOM 577 C CA . VAL A 1 83 ? -0.812 -10.825 0.574 1.00 98.62 83 VAL A CA 1
ATOM 578 C C . VAL A 1 83 ? 0.070 -11.593 -0.408 1.00 98.62 83 VAL A C 1
ATOM 580 O O . VAL A 1 83 ? 0.314 -12.784 -0.223 1.00 98.62 83 VAL A O 1
ATOM 583 N N . LYS A 1 84 ? 0.603 -10.912 -1.433 1.00 98.69 84 LYS A N 1
ATOM 584 C CA . LYS A 1 84 ? 1.448 -11.532 -2.461 1.00 98.69 84 LYS A CA 1
ATOM 585 C C . LYS A 1 84 ? 2.743 -12.091 -1.889 1.00 98.69 84 LYS A C 1
ATOM 587 O O . LYS A 1 84 ? 3.282 -13.038 -2.451 1.00 98.69 84 LYS A O 1
ATOM 592 N N . THR A 1 85 ? 3.193 -11.588 -0.739 1.00 98.00 85 THR A N 1
ATOM 593 C CA . THR A 1 85 ? 4.332 -12.188 -0.033 1.00 98.00 85 THR A CA 1
ATOM 594 C C . THR A 1 85 ? 4.061 -13.613 0.445 1.00 98.00 85 THR A C 1
ATOM 596 O O . THR A 1 85 ? 5.001 -14.393 0.550 1.00 98.00 85 THR A O 1
ATOM 599 N N . ASN A 1 86 ? 2.797 -13.978 0.687 1.00 98.31 86 ASN A N 1
ATOM 600 C CA . ASN A 1 86 ? 2.391 -15.291 1.188 1.00 98.31 86 ASN A CA 1
ATOM 601 C C . ASN A 1 86 ? 1.967 -16.256 0.078 1.00 98.31 86 ASN A C 1
ATOM 603 O O . ASN A 1 86 ? 2.266 -17.444 0.161 1.00 98.31 86 ASN A O 1
ATOM 607 N N . ILE A 1 87 ? 1.238 -15.761 -0.926 1.00 98.25 87 ILE A N 1
ATOM 608 C CA . ILE A 1 87 ? 0.574 -16.615 -1.929 1.00 98.25 87 ILE A CA 1
ATOM 609 C C . ILE A 1 87 ? 0.988 -16.309 -3.374 1.00 98.25 87 ILE A C 1
ATOM 611 O O . ILE A 1 87 ? 0.425 -16.874 -4.308 1.00 98.25 87 ILE A O 1
ATOM 615 N N . GLY A 1 88 ? 1.954 -15.410 -3.570 1.00 98.00 88 GLY A N 1
ATOM 616 C CA . GLY A 1 88 ? 2.380 -14.958 -4.890 1.00 98.00 88 GLY A CA 1
ATOM 617 C C . GLY A 1 88 ? 1.385 -14.011 -5.566 1.00 98.00 88 GLY A C 1
ATOM 618 O O . GLY A 1 88 ? 0.369 -13.597 -4.998 1.00 98.00 88 GLY A O 1
ATOM 619 N N . HIS A 1 89 ? 1.694 -13.630 -6.806 1.00 98.31 89 HIS A N 1
ATOM 620 C CA . HIS A 1 89 ? 0.831 -12.761 -7.597 1.00 98.31 89 HIS A CA 1
ATOM 621 C C . HIS A 1 89 ? -0.261 -13.578 -8.295 1.00 98.31 89 HIS A C 1
ATOM 623 O O . HIS A 1 89 ? -0.071 -14.088 -9.390 1.00 98.31 89 HIS A O 1
ATOM 629 N N . THR A 1 90 ? -1.451 -13.623 -7.702 1.00 98.38 90 THR A N 1
ATOM 630 C CA . THR A 1 90 ? -2.615 -14.364 -8.226 1.00 98.38 90 THR A CA 1
ATOM 631 C C . THR A 1 90 ? -3.356 -13.648 -9.369 1.00 98.38 90 THR A C 1
ATOM 633 O O . THR A 1 90 ? -4.546 -13.867 -9.573 1.00 98.38 90 THR A O 1
ATOM 636 N N . GLU A 1 91 ? -2.661 -12.766 -10.095 1.00 97.88 91 GLU A N 1
ATOM 637 C CA . GLU A 1 91 ? -3.169 -12.016 -11.256 1.00 97.88 91 GLU A CA 1
ATOM 638 C C . GLU A 1 91 ? -4.584 -11.433 -11.066 1.00 97.88 91 GLU A C 1
ATOM 640 O O . GLU A 1 91 ? -4.781 -10.534 -10.246 1.00 97.88 91 GLU A O 1
ATOM 645 N N . SER A 1 92 ? -5.574 -11.950 -11.800 1.00 97.94 92 SER A N 1
ATOM 646 C CA . SER A 1 92 ? -6.975 -11.516 -11.765 1.00 97.94 92 SER A CA 1
ATOM 647 C C . SER A 1 92 ? -7.634 -11.700 -10.394 1.00 97.94 92 SER A C 1
ATOM 649 O O . SER A 1 92 ? -8.564 -10.969 -10.055 1.00 97.94 92 SER A O 1
ATOM 651 N N . ALA A 1 93 ? -7.125 -12.620 -9.570 1.00 98.44 93 ALA A N 1
ATOM 652 C CA . ALA A 1 93 ? -7.594 -12.858 -8.211 1.00 98.44 93 ALA A CA 1
ATOM 653 C C . ALA A 1 93 ? -6.839 -12.035 -7.148 1.00 98.44 93 ALA A C 1
ATOM 655 O O . ALA A 1 93 ? -7.158 -12.131 -5.960 1.00 98.44 93 ALA A O 1
ATOM 656 N N . ALA A 1 94 ? -5.864 -11.199 -7.531 1.00 98.44 94 ALA A N 1
ATOM 657 C CA . ALA A 1 94 ? -5.059 -10.438 -6.572 1.00 98.44 94 ALA A CA 1
ATOM 658 C C . ALA A 1 94 ? -5.904 -9.466 -5.734 1.00 98.44 94 ALA A C 1
ATOM 660 O O . ALA A 1 94 ? -5.691 -9.347 -4.527 1.00 98.44 94 ALA A O 1
ATOM 661 N N . GLY A 1 95 ? -6.882 -8.802 -6.358 1.00 98.38 95 GLY A N 1
ATOM 662 C CA . GLY A 1 95 ? -7.774 -7.869 -5.665 1.00 98.38 95 GLY A CA 1
ATOM 663 C C . GLY A 1 95 ? -8.651 -8.561 -4.621 1.00 98.38 95 GLY A C 1
ATOM 664 O O . GLY A 1 95 ? -8.713 -8.118 -3.475 1.00 98.38 95 GLY A O 1
ATOM 665 N N . ILE A 1 96 ? -9.287 -9.683 -4.982 1.00 98.69 96 ILE A N 1
ATOM 666 C CA . ILE A 1 96 ? -10.159 -10.415 -4.053 1.00 98.69 96 ILE A CA 1
ATOM 667 C C . ILE A 1 96 ? -9.362 -11.078 -2.922 1.00 98.69 96 ILE A C 1
ATOM 669 O O . ILE A 1 96 ? -9.815 -11.061 -1.781 1.00 98.69 96 ILE A O 1
ATOM 673 N N . ALA A 1 97 ? -8.152 -11.579 -3.190 1.00 98.81 97 ALA A N 1
ATOM 674 C CA . ALA A 1 97 ? -7.278 -12.120 -2.150 1.00 98.81 97 ALA A CA 1
ATOM 675 C C . ALA A 1 97 ? -6.886 -11.052 -1.111 1.00 98.81 97 ALA A C 1
ATOM 677 O O . ALA A 1 97 ? -6.981 -11.297 0.094 1.00 98.81 97 ALA A O 1
ATOM 678 N N . GLY A 1 98 ? -6.506 -9.853 -1.567 1.00 98.81 98 GLY A N 1
ATOM 679 C CA . GLY A 1 98 ? -6.200 -8.724 -0.685 1.00 98.81 98 GLY A CA 1
ATOM 680 C C . GLY A 1 98 ? -7.419 -8.239 0.110 1.00 98.81 98 GLY A C 1
ATOM 681 O O . GLY A 1 98 ? -7.317 -7.962 1.309 1.00 98.81 98 GLY A O 1
ATOM 682 N N . LEU A 1 99 ? -8.600 -8.208 -0.521 1.00 98.69 99 LEU A N 1
ATOM 683 C CA . LEU A 1 99 ? -9.853 -7.868 0.156 1.00 98.69 99 LEU A CA 1
ATOM 684 C C . LEU A 1 99 ? -10.185 -8.881 1.259 1.00 98.69 99 LEU A C 1
ATOM 686 O O . LEU A 1 99 ? -10.442 -8.471 2.388 1.00 98.69 99 LEU A O 1
ATOM 690 N N . ILE A 1 100 ? -10.129 -10.185 0.965 1.00 98.81 100 ILE A N 1
ATOM 691 C CA . ILE A 1 100 ? -10.376 -11.252 1.950 1.00 98.81 100 ILE A CA 1
ATOM 692 C C . ILE A 1 100 ? -9.421 -11.111 3.138 1.00 98.81 100 ILE A C 1
ATOM 694 O O . ILE A 1 100 ? -9.877 -11.077 4.281 1.00 98.81 100 ILE A O 1
ATOM 698 N N . LYS A 1 101 ? -8.114 -10.954 2.879 1.00 98.75 101 LYS A N 1
ATOM 699 C CA . LYS A 1 101 ? -7.119 -10.709 3.932 1.00 98.75 101 LYS A CA 1
ATOM 700 C C . LYS A 1 101 ? -7.508 -9.506 4.790 1.00 98.75 101 LYS A C 1
ATOM 702 O O . LYS A 1 101 ? -7.538 -9.619 6.007 1.00 98.75 101 LYS A O 1
ATOM 707 N N . THR A 1 102 ? -7.844 -8.374 4.173 1.00 98.50 102 THR A N 1
ATOM 708 C CA . THR A 1 102 ? -8.189 -7.139 4.895 1.00 98.50 102 THR A CA 1
ATOM 709 C C . THR A 1 102 ? -9.431 -7.310 5.772 1.00 98.50 102 THR A C 1
ATOM 711 O O . THR A 1 102 ? -9.449 -6.844 6.911 1.00 98.50 102 THR A O 1
ATOM 714 N N . VAL A 1 103 ? -10.459 -8.012 5.283 1.00 98.62 103 VAL A N 1
ATOM 715 C CA . VAL A 1 103 ? -11.663 -8.318 6.071 1.00 98.62 103 VAL A CA 1
ATOM 716 C C . VAL A 1 103 ? -11.326 -9.188 7.282 1.00 98.62 103 VAL A C 1
ATOM 718 O O . VAL A 1 103 ? -11.767 -8.864 8.384 1.00 98.62 103 VAL A O 1
ATOM 721 N N . LEU A 1 104 ? -10.504 -10.225 7.103 1.00 98.62 104 LEU A N 1
ATOM 722 C CA . LEU A 1 104 ? -10.054 -11.087 8.199 1.00 98.62 104 LEU A CA 1
ATOM 723 C C . LEU A 1 104 ? -9.186 -10.324 9.211 1.00 98.62 104 LEU A C 1
ATOM 725 O O . LEU A 1 104 ? -9.321 -10.533 10.414 1.00 98.62 104 LEU A O 1
ATOM 729 N N . CYS A 1 105 ? -8.342 -9.392 8.757 1.00 98.50 105 CYS A N 1
ATOM 730 C CA . CYS A 1 105 ? -7.569 -8.535 9.656 1.00 98.50 105 CYS A CA 1
ATOM 731 C C . CYS A 1 105 ? -8.473 -7.680 10.559 1.00 98.50 105 CYS A C 1
ATOM 733 O O . CYS A 1 105 ? -8.197 -7.536 11.752 1.00 98.50 105 CYS A O 1
ATOM 735 N N . LEU A 1 106 ? -9.558 -7.124 10.002 1.00 97.69 106 LEU A N 1
ATOM 736 C CA . LEU A 1 106 ? -10.550 -6.352 10.757 1.00 97.69 106 LEU A CA 1
ATOM 737 C C . LEU A 1 106 ? -11.320 -7.232 11.748 1.00 97.69 106 LEU A C 1
ATOM 739 O O . LEU A 1 106 ? -11.491 -6.836 12.900 1.00 97.69 106 LEU A O 1
ATOM 743 N N . GLU A 1 107 ? -11.760 -8.414 11.309 1.00 98.31 107 GLU A N 1
ATOM 744 C CA . GLU A 1 107 ? -12.498 -9.382 12.129 1.00 98.31 107 GLU A CA 1
ATOM 745 C C . GLU A 1 107 ? -11.677 -9.851 13.334 1.00 98.31 107 GLU A C 1
ATOM 747 O O . GLU A 1 107 ? -12.159 -9.832 14.465 1.00 98.31 107 GLU A O 1
ATOM 752 N N . HIS A 1 108 ? -10.411 -10.199 13.109 1.00 98.25 108 HIS A N 1
ATOM 753 C CA . HIS A 1 108 ? -9.519 -10.688 14.158 1.00 98.25 108 HIS A CA 1
ATOM 754 C C . HIS A 1 108 ? -8.758 -9.583 14.895 1.00 98.25 108 HIS A C 1
ATOM 756 O O . HIS A 1 108 ? -7.986 -9.885 15.804 1.00 98.25 108 HIS A O 1
ATOM 762 N N . ARG A 1 109 ? -8.951 -8.309 14.518 1.00 97.75 109 ARG A N 1
ATOM 763 C CA . ARG A 1 109 ? -8.215 -7.156 15.066 1.00 97.75 109 ARG A CA 1
ATOM 764 C C . ARG A 1 109 ? -6.695 -7.385 15.045 1.00 97.75 109 ARG A C 1
ATOM 766 O O . ARG A 1 109 ? -5.986 -7.055 15.999 1.00 97.75 109 ARG A O 1
ATOM 773 N N . HIS A 1 110 ? -6.186 -7.959 13.955 1.00 98.25 110 HIS A N 1
ATOM 774 C CA . HIS A 1 110 ? -4.784 -8.351 13.838 1.00 98.25 110 HIS A CA 1
ATOM 775 C C . HIS A 1 110 ? -4.268 -8.245 12.402 1.00 98.25 110 HIS A C 1
ATOM 777 O O . HIS A 1 110 ? -4.969 -8.590 11.459 1.00 98.25 110 HIS A O 1
ATOM 783 N N . ILE A 1 111 ? -3.024 -7.804 12.237 1.00 98.56 111 ILE A N 1
ATOM 784 C CA . ILE A 1 111 ? -2.345 -7.678 10.948 1.00 98.56 111 ILE A CA 1
ATOM 785 C C . ILE A 1 111 ? -1.285 -8.788 10.858 1.00 98.56 111 ILE A C 1
ATOM 787 O O . ILE A 1 111 ? -0.369 -8.821 11.689 1.00 98.56 111 ILE A O 1
ATOM 791 N N . PRO A 1 112 ? -1.392 -9.715 9.887 1.00 98.06 112 PRO A N 1
ATOM 792 C CA . PRO A 1 112 ? -0.415 -10.779 9.704 1.00 98.06 112 PRO A CA 1
ATOM 793 C C . PRO A 1 112 ? 0.915 -10.222 9.166 1.00 98.06 112 PRO A C 1
ATOM 795 O O . PRO A 1 112 ? 0.927 -9.174 8.513 1.00 98.06 112 PRO A O 1
ATOM 798 N N . PRO A 1 113 ? 2.034 -10.926 9.408 1.00 97.94 113 PRO A N 1
ATOM 799 C CA . PRO A 1 113 ? 3.349 -10.476 8.979 1.00 97.94 113 PRO A CA 1
ATOM 800 C C . PRO A 1 113 ? 3.472 -10.423 7.451 1.00 97.94 113 PRO A C 1
ATOM 802 O O . PRO A 1 113 ? 3.069 -11.345 6.741 1.00 97.94 113 PRO A O 1
ATOM 805 N N . HIS A 1 114 ? 4.101 -9.359 6.963 1.00 97.88 114 HIS A N 1
ATOM 806 C CA . HIS A 1 114 ? 4.657 -9.242 5.624 1.00 97.88 114 HIS A CA 1
ATOM 807 C C . HIS A 1 114 ? 5.945 -10.066 5.556 1.00 97.88 114 HIS A C 1
ATOM 809 O O . HIS A 1 114 ? 6.968 -9.682 6.129 1.00 97.88 114 HIS A O 1
ATOM 815 N N . ILE A 1 115 ? 5.879 -11.226 4.906 1.00 97.25 115 ILE A N 1
ATOM 816 C CA . ILE A 1 115 ? 6.998 -12.174 4.878 1.00 97.25 115 ILE A CA 1
ATOM 817 C C . ILE A 1 115 ? 7.963 -11.870 3.725 1.00 97.25 115 ILE A C 1
ATOM 819 O O . ILE A 1 115 ? 7.660 -11.070 2.843 1.00 97.25 115 ILE A O 1
ATOM 823 N N . ASN A 1 116 ? 9.143 -12.496 3.741 1.00 95.25 116 ASN A N 1
ATOM 824 C CA . ASN A 1 116 ? 10.201 -12.315 2.734 1.00 95.25 116 ASN A CA 1
ATOM 825 C C . ASN A 1 116 ? 10.745 -10.874 2.623 1.00 95.25 116 ASN A C 1
ATOM 827 O O . ASN A 1 116 ? 11.326 -10.505 1.606 1.00 95.25 116 ASN A O 1
ATOM 831 N N . LEU A 1 117 ? 10.575 -10.054 3.668 1.00 95.56 117 LEU A N 1
ATOM 832 C CA . LEU A 1 117 ? 11.117 -8.699 3.745 1.00 95.56 117 LEU A CA 1
ATOM 833 C C . LEU A 1 117 ? 12.260 -8.630 4.764 1.00 95.56 117 LEU A C 1
ATOM 835 O O . LEU A 1 117 ? 12.034 -8.411 5.951 1.00 95.56 117 LEU A O 1
ATOM 839 N N . GLU A 1 118 ? 13.491 -8.792 4.284 1.00 92.62 118 GLU A N 1
ATOM 840 C CA . GLU A 1 118 ? 14.704 -8.616 5.101 1.00 92.62 118 GLU A CA 1
ATOM 841 C C . GLU A 1 118 ? 15.220 -7.173 5.064 1.00 92.62 118 GLU A C 1
ATOM 843 O O . GLU A 1 118 ? 15.666 -6.623 6.070 1.00 92.62 118 GLU A O 1
ATOM 848 N N . ARG A 1 119 ? 15.150 -6.546 3.887 1.00 92.31 119 ARG A N 1
ATOM 849 C CA . ARG A 1 119 ? 15.572 -5.167 3.642 1.00 92.31 119 ARG A CA 1
ATOM 850 C C . ARG A 1 119 ? 14.632 -4.535 2.628 1.00 92.31 119 ARG A C 1
ATOM 852 O O . ARG A 1 119 ? 14.288 -5.168 1.633 1.00 92.31 119 ARG A O 1
ATOM 859 N N . LEU A 1 120 ? 14.247 -3.283 2.863 1.00 94.00 120 LEU A N 1
ATOM 860 C CA . LEU A 1 120 ? 13.494 -2.522 1.871 1.00 94.00 120 LEU A CA 1
ATOM 861 C C . LEU A 1 120 ? 14.343 -2.235 0.634 1.00 94.00 120 LEU A C 1
ATOM 863 O O . LEU A 1 120 ? 15.569 -2.130 0.707 1.00 94.00 120 LEU A O 1
ATOM 867 N N . ASN A 1 121 ? 13.665 -2.079 -0.502 1.00 93.81 121 ASN A N 1
ATOM 868 C CA . ASN A 1 121 ? 14.294 -1.600 -1.723 1.00 93.81 121 ASN A CA 1
ATOM 869 C C . ASN A 1 121 ? 15.023 -0.266 -1.425 1.00 93.81 121 ASN A C 1
ATOM 871 O O . ASN A 1 121 ? 14.375 0.652 -0.926 1.00 93.81 121 ASN A O 1
ATOM 875 N N . PRO A 1 122 ? 16.332 -0.128 -1.725 1.00 95.06 122 PRO A N 1
ATOM 876 C CA . PRO A 1 122 ? 17.100 1.089 -1.441 1.00 95.06 122 PRO A CA 1
ATOM 877 C C . PRO A 1 122 ? 16.569 2.365 -2.105 1.00 95.06 122 PRO A C 1
ATOM 879 O O . PRO A 1 122 ? 16.916 3.460 -1.676 1.00 95.06 122 PRO A O 1
ATOM 882 N N . ALA A 1 123 ? 15.741 2.241 -3.147 1.00 96.38 123 ALA A N 1
ATOM 883 C CA . ALA A 1 123 ? 15.058 3.371 -3.774 1.00 96.38 123 ALA A CA 1
ATOM 884 C C . ALA A 1 123 ? 13.859 3.895 -2.954 1.00 96.38 123 ALA A C 1
ATOM 886 O O . ALA A 1 123 ? 13.262 4.903 -3.325 1.00 96.38 123 ALA A O 1
ATOM 887 N N . ILE A 1 124 ? 13.495 3.224 -1.856 1.00 96.62 124 ILE A N 1
ATOM 888 C CA . ILE A 1 124 ? 12.464 3.659 -0.913 1.00 96.62 124 ILE A CA 1
ATOM 889 C C . ILE A 1 124 ? 13.148 4.332 0.275 1.00 96.62 124 ILE A C 1
ATOM 891 O O . ILE A 1 124 ? 13.873 3.690 1.037 1.00 96.62 124 ILE A O 1
ATOM 895 N N . ASP A 1 125 ? 12.867 5.617 0.476 1.00 93.44 125 ASP A N 1
ATOM 896 C CA . ASP A 1 125 ? 13.279 6.324 1.685 1.00 93.44 125 ASP A CA 1
ATOM 897 C C . ASP A 1 125 ? 12.386 5.920 2.867 1.00 93.44 125 ASP A C 1
ATOM 899 O O . ASP A 1 125 ? 11.318 6.482 3.102 1.00 93.44 125 ASP A O 1
ATOM 903 N N . GLN A 1 126 ? 12.831 4.914 3.618 1.00 92.62 126 GLN A N 1
ATOM 904 C CA . GLN A 1 126 ? 12.101 4.385 4.768 1.00 92.62 126 GLN A CA 1
ATOM 905 C C . GLN A 1 126 ? 11.836 5.442 5.852 1.00 92.62 126 GLN A C 1
ATOM 907 O O . GLN A 1 126 ? 10.822 5.357 6.545 1.00 92.62 126 GLN A O 1
ATOM 912 N N . ALA A 1 127 ? 12.728 6.423 6.021 1.00 90.56 127 ALA A N 1
ATOM 913 C CA . ALA A 1 127 ? 12.621 7.404 7.097 1.00 90.56 127 ALA A CA 1
ATOM 914 C C . ALA A 1 127 ? 11.476 8.405 6.873 1.00 90.56 127 ALA A C 1
ATOM 916 O O . ALA A 1 127 ? 10.967 8.970 7.842 1.00 90.56 127 ALA A O 1
ATOM 917 N N . SER A 1 128 ? 11.050 8.605 5.622 1.00 89.50 128 SER A N 1
ATOM 918 C CA . SER A 1 128 ? 9.954 9.513 5.268 1.00 89.50 128 SER A CA 1
ATOM 919 C C . SER A 1 128 ? 8.586 8.836 5.153 1.00 89.50 128 SER A C 1
ATOM 921 O O . SER A 1 128 ? 7.582 9.524 4.945 1.00 89.50 128 SER A O 1
ATOM 923 N N . LEU A 1 129 ? 8.498 7.511 5.324 1.00 94.62 129 LEU A N 1
ATOM 924 C CA . LEU A 1 129 ? 7.223 6.804 5.233 1.00 94.62 129 LEU A CA 1
ATOM 925 C C . LEU A 1 129 ? 6.324 7.126 6.444 1.00 94.62 129 LEU A C 1
ATOM 927 O O . LEU A 1 129 ? 6.720 6.895 7.588 1.00 94.62 129 LEU A O 1
ATOM 931 N N . PRO A 1 130 ? 5.070 7.576 6.235 1.00 95.25 130 PRO A N 1
ATOM 932 C CA . PRO A 1 130 ? 4.105 7.797 7.318 1.00 95.25 130 PRO A CA 1
ATOM 933 C C . PRO A 1 130 ? 3.461 6.486 7.813 1.00 95.25 130 PRO A C 1
ATOM 935 O O . PRO A 1 130 ? 2.427 6.500 8.489 1.00 95.25 130 PRO A O 1
ATOM 938 N N . TYR A 1 131 ? 4.032 5.346 7.426 1.00 96.56 131 TYR A N 1
ATOM 939 C CA . TYR A 1 131 ? 3.519 4.013 7.681 1.00 96.56 131 TYR A CA 1
ATOM 940 C C . TYR A 1 131 ? 4.654 3.014 7.907 1.00 96.56 131 TYR A C 1
ATOM 942 O O . TYR A 1 131 ? 5.798 3.241 7.516 1.00 96.56 131 TYR A O 1
ATOM 950 N N . GLU A 1 132 ? 4.316 1.879 8.504 1.00 96.38 132 GLU A N 1
ATOM 951 C CA . GLU A 1 132 ? 5.227 0.758 8.724 1.00 96.38 132 GLU A CA 1
ATOM 952 C C . GLU A 1 132 ? 4.812 -0.461 7.902 1.00 96.38 132 GLU A C 1
ATOM 954 O O . GLU A 1 132 ? 3.630 -0.664 7.631 1.00 96.38 132 GLU A O 1
ATOM 959 N N . ILE A 1 133 ? 5.775 -1.312 7.552 1.00 97.38 133 ILE A N 1
ATOM 960 C CA . ILE A 1 133 ? 5.492 -2.628 6.974 1.00 97.38 133 ILE A CA 1
ATOM 961 C C . ILE A 1 133 ? 5.670 -3.671 8.084 1.00 97.38 133 ILE A C 1
ATOM 963 O O . ILE A 1 133 ? 6.800 -3.891 8.528 1.00 97.38 133 ILE A O 1
ATOM 967 N N . PRO A 1 134 ? 4.585 -4.287 8.591 1.00 97.00 134 PRO A N 1
ATOM 968 C CA . PRO A 1 134 ? 4.664 -5.152 9.759 1.00 97.00 134 PRO A CA 1
ATOM 969 C C . PRO A 1 134 ? 5.273 -6.502 9.376 1.00 97.00 134 PRO A C 1
ATOM 971 O O . PRO A 1 134 ? 4.622 -7.320 8.742 1.00 97.00 134 PRO A O 1
ATOM 974 N N . THR A 1 135 ? 6.512 -6.771 9.787 1.00 97.31 135 THR A N 1
ATOM 975 C CA . THR A 1 135 ? 7.198 -8.065 9.569 1.00 97.31 135 THR A CA 1
ATOM 976 C C . THR A 1 135 ? 6.931 -9.087 10.679 1.00 97.31 135 THR A C 1
ATOM 978 O O . THR A 1 135 ? 7.436 -10.207 10.648 1.00 97.31 135 THR A O 1
ATOM 981 N N . ARG A 1 136 ? 6.103 -8.720 11.661 1.00 97.19 136 ARG A N 1
ATOM 982 C CA . ARG A 1 136 ? 5.639 -9.570 12.763 1.00 97.19 136 ARG A CA 1
ATOM 983 C C . ARG A 1 136 ? 4.123 -9.432 12.943 1.00 97.19 136 ARG A C 1
ATOM 985 O O . ARG A 1 136 ? 3.579 -8.390 12.564 1.00 97.19 136 ARG A O 1
ATOM 992 N N . PRO A 1 137 ? 3.449 -10.423 13.553 1.00 97.31 137 PRO A N 1
ATOM 993 C CA . PRO A 1 137 ? 2.042 -10.294 13.922 1.00 97.31 137 PRO A CA 1
ATOM 994 C C . PRO A 1 137 ? 1.827 -9.021 14.756 1.00 97.31 137 PRO A C 1
ATOM 996 O O . PRO A 1 137 ? 2.514 -8.803 15.757 1.00 97.31 137 PRO A O 1
ATOM 999 N N . THR A 1 138 ? 0.938 -8.143 14.293 1.00 98.00 138 THR A N 1
ATOM 1000 C CA . THR A 1 138 ? 0.743 -6.797 14.848 1.00 98.00 138 THR A CA 1
ATOM 1001 C C . THR A 1 138 ? -0.728 -6.590 15.210 1.00 98.00 138 THR A C 1
ATOM 1003 O O . THR A 1 138 ? -1.580 -6.752 14.340 1.00 98.00 138 THR A O 1
ATOM 1006 N N . PRO A 1 139 ? -1.072 -6.224 16.459 1.00 97.44 139 PRO A N 1
ATOM 1007 C CA . PRO A 1 139 ? -2.445 -5.864 16.810 1.00 97.44 139 PRO A CA 1
ATOM 1008 C C . PRO A 1 139 ? -2.976 -4.719 15.941 1.00 97.44 139 PRO A C 1
ATOM 1010 O O . PRO A 1 139 ? -2.264 -3.744 15.695 1.00 97.44 139 PRO A O 1
ATOM 1013 N N . TRP A 1 140 ? -4.228 -4.823 15.493 1.00 95.25 140 TRP A N 1
ATOM 1014 C CA . TRP A 1 140 ? -4.872 -3.738 14.756 1.00 95.25 140 TRP A CA 1
ATOM 1015 C C . TRP A 1 140 ? -5.198 -2.576 15.717 1.00 95.25 140 TRP A C 1
ATOM 1017 O O . TRP A 1 140 ? -5.876 -2.819 16.724 1.00 95.25 140 TRP A O 1
ATOM 1027 N N . PRO A 1 141 ? -4.739 -1.342 15.427 1.00 87.44 141 PRO A N 1
ATOM 1028 C CA . PRO A 1 141 ? -4.847 -0.196 16.331 1.00 87.44 141 PRO A CA 1
ATOM 1029 C C . PRO A 1 141 ? -6.280 0.290 16.602 1.00 87.44 141 PRO A C 1
ATOM 1031 O O . PRO A 1 141 ? -7.222 0.018 15.817 1.00 87.44 141 PRO A O 1
#

Secondary structure (DSSP, 8-state):
------------S-SSTTS--HHHHHHHHHHHHHHTT--GGG--EEE------TTHHHHHHHHHHHHHTTTPPTT--EEEE-THHHH---GGGHHHHHHHHHHHHHHTTEE----S-SS--TTS-GGG-SEE--SS-EE--

Foldseek 3Di:
DDQLFDDDDDQPDDPDRPQHHLVRLLVRLCVRCVSSVHQLLPAQEDAFPCQVDLRVVLSRQVSSQVRNVTPRDPPRAHEYAYCCQPVNCPDVCRVVSSVVQVVVCVVVQKDAARPPPPDDNPSHPPVSRSYYHHRHIDGND

Sequence (141 aa):
AVILGSGVNQDGHTNGITVPNPDAQVSLIRRVCAEAGIAPGDLQYMEAHGTSTPVGDPIEAGALARALAVGRKPGARAYVGSVKTNIGHTESAAGIAGLIKTVLCLEHRHIPPHINLERLNPAIDQASLPYEIPTRPTPWP

pLDDT: mean 96.55, std 2.66, range [84.69, 98.81]